Protein AF-A0A9P6F8E6-F1 (afdb_monomer)

Sequence (166 aa):
MAKVFENTSFKNVPLSTFSGYPNENVQAWLSELDEYLGAVNANSAQKVTAAHLLMRDNARQWLKLCPAAPENTDPWEYFKKFTKYIAEFQDLCSQIDDITEPEALHTFLMGLEPAIQAHFTRNPTLRQDLNTVMQVAESLDNVTKPANVPEAPNQEISLRWKPLES

Solvent-accessible surface area (backbone atoms only — not comparable to full-atom values): 10489 Å² total; per-residue (Å²): 137,85,82,77,90,81,85,75,96,70,86,79,76,80,76,79,68,42,43,66,51,88,90,57,62,64,66,61,52,52,50,54,50,51,53,55,37,53,74,70,67,53,51,46,69,55,48,46,53,52,50,60,73,35,38,32,72,56,36,48,56,50,57,77,69,54,73,80,61,55,99,90,49,59,52,35,62,46,49,54,52,53,54,49,51,51,53,53,49,49,47,52,51,60,70,63,70,71,63,48,68,70,52,46,38,50,55,50,54,71,69,45,58,71,75,59,37,50,52,51,69,76,37,65,84,53,69,79,46,56,66,58,40,50,54,52,50,52,58,49,52,62,66,73,52,70,97,76,74,84,87,76,82,84,83,84,86,79,83,75,86,73,81,90,78,132

Organism: NCBI:txid979708

Nearest PDB structures (foldseek):
  8uyo-assembly1_1  TM=4.626E-01  e=3.004E-01  Homo sapiens

Structure (mmCIF, N/CA/C/O backbone):
data_AF-A0A9P6F8E6-F1
#
_entry.id   AF-A0A9P6F8E6-F1
#
loop_
_atom_site.group_PDB
_atom_site.id
_atom_site.type_symbol
_atom_site.label_atom_id
_atom_site.label_alt_id
_atom_site.label_comp_id
_atom_site.label_asym_id
_atom_site.label_entity_id
_atom_site.label_seq_id
_atom_site.pdbx_PDB_ins_code
_atom_site.Cartn_x
_atom_site.Cartn_y
_atom_site.Cartn_z
_atom_site.occupancy
_atom_site.B_iso_or_equiv
_atom_site.auth_seq_id
_atom_site.auth_comp_id
_atom_site.auth_asym_id
_atom_site.auth_atom_id
_atom_site.pdbx_PDB_model_num
ATOM 1 N N . MET A 1 1 ? 18.481 -6.823 -41.982 1.00 33.78 1 MET A N 1
ATOM 2 C CA . MET A 1 1 ? 19.170 -7.793 -41.104 1.00 33.78 1 MET A CA 1
ATOM 3 C C . MET A 1 1 ? 18.355 -7.949 -39.830 1.00 33.78 1 MET A C 1
ATOM 5 O O . MET A 1 1 ? 18.433 -7.094 -38.960 1.00 33.78 1 MET A O 1
ATOM 9 N N . ALA A 1 2 ? 17.507 -8.977 -39.766 1.00 35.88 2 ALA A N 1
ATOM 10 C CA . ALA A 1 2 ? 16.735 -9.304 -38.573 1.00 35.88 2 ALA A CA 1
ATOM 11 C C . ALA A 1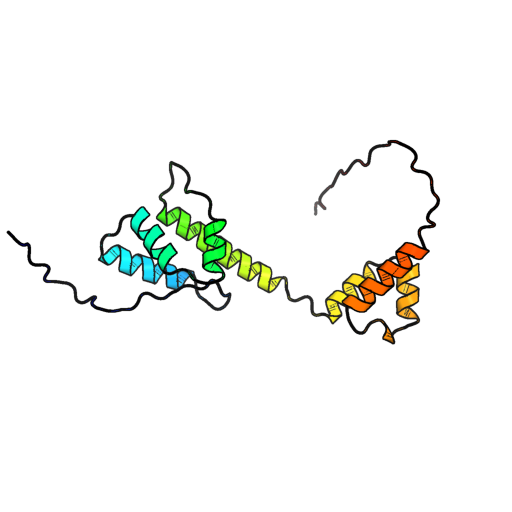 2 ? 17.633 -10.116 -37.632 1.00 35.88 2 ALA A C 1
ATOM 13 O O . ALA A 1 2 ? 18.059 -11.214 -37.990 1.00 35.88 2 ALA A O 1
ATOM 14 N N . LYS A 1 3 ? 17.979 -9.560 -36.466 1.00 41.22 3 LYS A N 1
ATOM 15 C CA . LYS A 1 3 ? 18.621 -10.345 -35.411 1.00 41.22 3 LYS A CA 1
ATOM 16 C C . LYS A 1 3 ? 17.562 -11.249 -34.792 1.00 41.22 3 LYS A C 1
ATOM 18 O O . LYS A 1 3 ? 16.598 -10.791 -34.190 1.00 41.22 3 LYS A O 1
ATOM 23 N N . VAL A 1 4 ? 17.780 -12.529 -35.040 1.00 43.53 4 VAL A N 1
ATOM 24 C CA . VAL A 1 4 ? 17.134 -13.703 -34.476 1.00 43.53 4 VAL A CA 1
ATOM 25 C C . VAL A 1 4 ? 17.050 -13.560 -32.949 1.00 43.53 4 VAL A C 1
ATOM 27 O O . VAL A 1 4 ? 18.071 -13.565 -32.266 1.00 43.53 4 VAL A O 1
ATOM 30 N N . PHE A 1 5 ? 15.834 -13.402 -32.419 1.00 42.12 5 PHE A N 1
ATOM 31 C CA . PHE A 1 5 ? 15.530 -13.556 -30.993 1.00 42.12 5 PHE A CA 1
ATOM 32 C C . PHE A 1 5 ? 15.386 -15.054 -30.685 1.00 42.12 5 PHE A C 1
ATOM 34 O O . PHE A 1 5 ? 14.289 -15.558 -30.455 1.00 42.12 5 PHE A O 1
ATOM 41 N N . GLU A 1 6 ? 16.498 -15.782 -30.722 1.00 48.31 6 GLU A N 1
ATOM 42 C CA . GLU A 1 6 ? 16.584 -17.149 -30.206 1.00 48.31 6 GLU A CA 1
ATOM 43 C C . GLU A 1 6 ? 17.499 -17.151 -28.987 1.00 48.31 6 GLU A C 1
ATOM 45 O O . GLU A 1 6 ? 18.718 -17.096 -29.115 1.00 48.31 6 GLU A O 1
ATOM 50 N N . ASN A 1 7 ? 16.868 -17.140 -27.812 1.00 38.69 7 ASN A N 1
ATOM 51 C CA . ASN A 1 7 ? 17.259 -17.809 -26.566 1.00 38.69 7 ASN A CA 1
ATOM 52 C C . ASN A 1 7 ? 16.742 -17.016 -25.371 1.00 38.69 7 ASN A C 1
ATOM 54 O O . ASN A 1 7 ? 17.426 -16.140 -24.851 1.00 38.69 7 ASN A O 1
ATOM 58 N N . THR A 1 8 ? 15.540 -17.357 -24.912 1.00 41.19 8 THR A N 1
ATOM 59 C CA . THR A 1 8 ? 15.296 -17.683 -23.499 1.00 41.19 8 THR A CA 1
ATOM 60 C C . THR A 1 8 ? 13.854 -18.145 -23.327 1.00 41.19 8 THR A C 1
ATOM 62 O O . THR A 1 8 ? 12.892 -17.516 -23.764 1.00 41.19 8 THR A O 1
ATOM 65 N N . SER A 1 9 ? 13.717 -19.309 -22.712 1.00 40.16 9 SER A N 1
ATOM 66 C CA . SER A 1 9 ? 12.469 -20.021 -22.483 1.00 40.16 9 SER A CA 1
ATOM 67 C C . SER A 1 9 ? 11.677 -19.417 -21.309 1.00 40.16 9 SER A C 1
ATOM 69 O O . SER A 1 9 ? 11.393 -20.116 -20.348 1.00 40.16 9 SER A O 1
ATOM 71 N N . PHE A 1 10 ? 11.319 -18.128 -21.376 1.00 49.16 10 PHE A N 1
ATOM 72 C CA . PHE A 1 10 ? 10.432 -17.448 -20.404 1.00 49.16 10 PHE A CA 1
ATOM 73 C C . PHE A 1 10 ? 9.028 -17.181 -20.971 1.00 49.16 10 PHE A C 1
ATOM 75 O O . PHE A 1 10 ? 8.318 -16.272 -20.542 1.00 49.16 10 PHE A O 1
ATOM 82 N N . LYS A 1 11 ? 8.602 -17.958 -21.973 1.00 47.56 11 LYS A N 1
ATOM 83 C CA . LYS A 1 11 ? 7.251 -17.836 -22.527 1.00 47.56 11 LYS A CA 1
ATOM 84 C C . LYS A 1 11 ? 6.234 -18.315 -21.482 1.00 47.56 11 LYS A C 1
ATOM 86 O O . LYS A 1 11 ? 6.072 -19.515 -21.298 1.00 47.56 11 LYS A O 1
ATOM 91 N N . ASN A 1 12 ? 5.519 -17.356 -20.891 1.00 51.50 12 ASN A N 1
ATOM 92 C CA . ASN A 1 12 ? 4.238 -17.509 -20.187 1.00 51.50 12 ASN A CA 1
ATOM 93 C C . ASN A 1 12 ? 4.265 -17.893 -18.699 1.00 51.50 12 ASN A C 1
ATOM 95 O O . ASN A 1 12 ? 3.402 -18.657 -18.272 1.00 51.50 12 ASN A O 1
ATOM 99 N N . VAL A 1 13 ? 5.158 -17.329 -17.881 1.00 56.50 13 VAL A N 1
ATOM 100 C CA . VAL A 1 13 ? 4.831 -17.221 -16.447 1.00 56.50 13 VAL A CA 1
ATOM 101 C C . VAL A 1 13 ? 3.969 -15.964 -16.282 1.00 56.50 13 VAL A C 1
ATOM 103 O O . VAL A 1 13 ? 4.474 -14.868 -16.533 1.00 56.50 13 VAL A O 1
ATOM 106 N N . PRO A 1 14 ? 2.661 -16.080 -15.978 1.00 66.38 14 PRO A N 1
ATOM 107 C CA . PRO A 1 14 ? 1.853 -14.906 -15.688 1.00 66.38 14 PRO A CA 1
ATOM 108 C C . PRO A 1 14 ? 2.413 -14.244 -14.430 1.00 66.38 14 PRO A C 1
ATOM 110 O O . PRO A 1 14 ? 2.510 -14.892 -13.394 1.00 66.38 14 PRO A O 1
ATOM 113 N N . LEU A 1 15 ? 2.796 -12.972 -14.541 1.00 79.81 15 LEU A N 1
ATOM 114 C CA . LEU A 1 15 ? 3.255 -12.199 -13.392 1.00 79.81 15 LEU A CA 1
ATOM 115 C C . LEU A 1 15 ? 2.146 -12.122 -12.350 1.00 79.81 15 LEU A C 1
ATOM 117 O O . LEU A 1 15 ? 1.010 -11.755 -12.677 1.00 79.81 15 LEU A O 1
ATOM 121 N N . SER A 1 16 ? 2.496 -12.427 -11.105 1.00 85.31 16 SER A N 1
ATOM 122 C CA . SER A 1 16 ? 1.579 -12.295 -9.981 1.00 85.31 16 SER A CA 1
ATOM 123 C C . SER A 1 16 ? 1.091 -10.845 -9.853 1.00 85.31 16 SER A C 1
ATOM 125 O O . SER A 1 16 ? 1.861 -9.884 -9.945 1.00 85.31 16 SER A O 1
ATOM 127 N N . THR A 1 17 ? -0.214 -10.664 -9.653 1.00 91.12 17 THR A N 1
ATOM 128 C CA . THR A 1 17 ? -0.799 -9.367 -9.283 1.00 91.12 17 THR A CA 1
ATOM 129 C C . THR A 1 17 ? -0.703 -9.155 -7.777 1.00 91.12 17 THR A C 1
ATOM 131 O O . THR A 1 17 ? -0.685 -10.126 -7.028 1.00 91.12 17 THR A O 1
ATOM 134 N N . PHE A 1 18 ? -0.695 -7.898 -7.338 1.00 90.88 18 PHE A N 1
ATOM 135 C CA . PHE A 1 18 ? -0.676 -7.544 -5.916 1.00 90.88 18 PHE A CA 1
ATOM 136 C C . PHE A 1 18 ? -1.848 -6.625 -5.582 1.00 90.88 18 PHE A C 1
ATOM 138 O O . PHE A 1 18 ? -2.001 -5.563 -6.191 1.00 90.88 18 PHE A O 1
ATOM 145 N N . SER A 1 19 ? -2.688 -7.037 -4.641 1.00 87.31 19 SER A N 1
ATOM 146 C CA . SER A 1 19 ? -3.962 -6.382 -4.321 1.00 87.31 19 SER A CA 1
ATOM 147 C C . SER A 1 19 ? -3.844 -5.459 -3.107 1.00 87.31 19 SER A C 1
ATOM 149 O O . SER A 1 19 ? -4.637 -4.529 -2.951 1.00 87.31 19 SER A O 1
ATOM 151 N N . GLY A 1 20 ? -2.820 -5.664 -2.277 1.00 84.06 20 GLY A N 1
ATOM 152 C CA . GLY A 1 20 ? -2.583 -4.908 -1.053 1.00 84.06 20 GLY A CA 1
ATOM 153 C C . GLY A 1 20 ? -3.438 -5.396 0.112 1.00 84.06 20 GLY A C 1
ATOM 154 O O . GLY A 1 20 ? -3.912 -4.578 0.902 1.00 84.06 20 GLY A O 1
ATOM 155 N N . TYR A 1 21 ? -3.700 -6.703 0.184 1.00 82.56 21 TYR A N 1
ATOM 156 C CA . T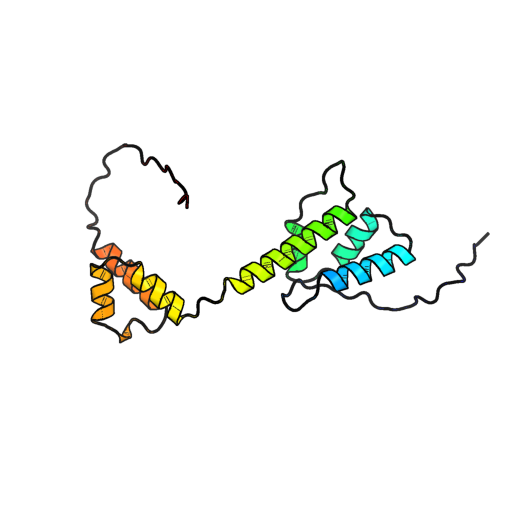YR A 1 21 ? -4.328 -7.316 1.355 1.00 82.56 21 TYR A CA 1
ATOM 157 C C . TYR A 1 21 ? -3.269 -7.796 2.365 1.00 82.56 21 TYR A C 1
ATOM 159 O O . TYR A 1 21 ? -2.183 -8.197 1.949 1.00 82.56 21 TYR A O 1
ATOM 167 N N . PRO A 1 22 ? -3.573 -7.822 3.679 1.00 75.81 22 PRO A N 1
ATOM 168 C CA . PRO A 1 22 ? -2.598 -8.187 4.719 1.00 75.81 22 PRO A CA 1
ATOM 169 C C . PRO A 1 22 ? -2.026 -9.607 4.593 1.00 75.81 22 PRO A C 1
ATOM 171 O O . PRO A 1 22 ? -0.931 -9.894 5.061 1.00 75.81 22 PRO A O 1
ATOM 174 N N . ASN A 1 23 ? -2.759 -10.518 3.951 1.00 81.25 23 ASN A N 1
ATOM 175 C CA . ASN A 1 23 ? -2.328 -11.896 3.722 1.00 81.25 23 ASN A CA 1
ATOM 176 C C . ASN A 1 23 ? -1.391 -12.056 2.509 1.00 81.25 23 ASN A C 1
ATOM 178 O O . ASN A 1 23 ? -0.880 -13.153 2.277 1.00 81.25 23 ASN A O 1
ATOM 182 N N . GLU A 1 24 ? -1.186 -11.006 1.711 1.00 85.44 24 GLU A N 1
ATOM 183 C CA . GLU A 1 24 ? -0.290 -11.032 0.556 1.00 85.44 24 GLU A CA 1
ATOM 184 C C . GLU A 1 24 ? 1.142 -10.655 0.960 1.00 85.44 24 GLU A C 1
ATOM 186 O O . GLU A 1 24 ? 1.390 -9.680 1.666 1.00 85.44 24 GLU A O 1
ATOM 191 N N . ASN A 1 25 ? 2.127 -11.400 0.454 1.00 89.25 25 ASN A N 1
ATOM 192 C CA . ASN A 1 25 ? 3.531 -11.129 0.746 1.00 89.25 25 ASN A CA 1
ATOM 193 C C . ASN A 1 25 ? 4.133 -10.156 -0.281 1.00 89.25 25 ASN A C 1
ATOM 195 O O . ASN A 1 25 ? 4.597 -10.557 -1.352 1.00 89.25 25 ASN A O 1
ATOM 199 N N . VAL A 1 26 ? 4.171 -8.871 0.082 1.00 90.44 26 VAL A N 1
ATOM 200 C CA . VAL A 1 26 ? 4.742 -7.796 -0.748 1.00 90.44 26 VAL A CA 1
ATOM 201 C C . VAL A 1 26 ? 6.210 -8.038 -1.118 1.00 90.44 26 VAL A C 1
ATOM 203 O O . VAL A 1 26 ? 6.636 -7.710 -2.223 1.00 90.44 26 VAL A O 1
ATOM 206 N N . GLN A 1 27 ? 7.000 -8.634 -0.219 1.00 90.81 27 GLN A N 1
ATOM 207 C CA . GLN A 1 27 ? 8.423 -8.878 -0.442 1.00 90.81 27 GLN A CA 1
ATOM 208 C C . GLN A 1 27 ? 8.632 -9.966 -1.497 1.00 90.81 27 GLN A C 1
ATOM 210 O O . GLN A 1 27 ? 9.455 -9.789 -2.393 1.00 90.81 27 GLN A O 1
ATOM 215 N N . ALA A 1 28 ? 7.872 -11.060 -1.410 1.00 90.69 28 ALA A N 1
ATOM 216 C CA . ALA A 1 28 ? 7.902 -12.138 -2.393 1.00 90.69 28 ALA A CA 1
ATOM 217 C C . ALA A 1 28 ? 7.479 -11.630 -3.778 1.00 90.69 28 ALA A C 1
ATOM 219 O O . ALA A 1 28 ? 8.171 -11.884 -4.762 1.00 90.69 28 ALA A O 1
ATOM 220 N N . TRP A 1 29 ? 6.410 -10.832 -3.835 1.00 93.38 29 TRP A N 1
ATOM 221 C CA . TRP A 1 29 ? 5.933 -10.225 -5.077 1.00 93.38 29 TRP A CA 1
ATOM 222 C C . TRP A 1 29 ? 6.963 -9.279 -5.714 1.00 93.38 29 TRP A C 1
ATOM 224 O O . TRP A 1 29 ? 7.246 -9.378 -6.907 1.00 93.38 29 TRP A O 1
ATOM 234 N N . LEU A 1 30 ? 7.577 -8.387 -4.926 1.00 93.19 30 LEU A N 1
ATOM 235 C CA . LEU A 1 30 ? 8.619 -7.482 -5.424 1.00 93.19 30 LEU A CA 1
ATOM 236 C C . LEU A 1 30 ? 9.846 -8.242 -5.940 1.00 93.19 30 LEU A C 1
ATOM 238 O O . LEU A 1 30 ? 10.438 -7.823 -6.933 1.00 93.19 30 LEU A O 1
ATOM 242 N N . SER A 1 31 ? 10.231 -9.335 -5.277 1.00 91.56 31 SER A N 1
ATOM 243 C CA . SER A 1 31 ? 11.338 -10.190 -5.713 1.00 91.56 31 SER A CA 1
ATOM 244 C C . SER A 1 31 ? 11.039 -10.891 -7.041 1.00 91.56 31 SER A C 1
ATOM 246 O O . SER A 1 31 ? 11.880 -10.838 -7.936 1.00 91.56 31 SER A O 1
ATOM 248 N N . GLU A 1 32 ? 9.845 -11.471 -7.205 1.00 91.56 32 GLU A N 1
ATOM 249 C CA . GLU A 1 32 ? 9.400 -12.082 -8.471 1.00 91.56 32 GLU A CA 1
ATOM 250 C C . GLU A 1 32 ? 9.429 -11.060 -9.617 1.00 91.56 32 GLU A C 1
ATOM 252 O O . GLU A 1 32 ? 9.953 -11.317 -10.706 1.00 91.56 32 GLU A O 1
ATOM 257 N N . LEU A 1 33 ? 8.906 -9.862 -9.352 1.00 91.25 33 LEU A N 1
ATOM 258 C CA . LEU A 1 33 ? 8.829 -8.799 -10.339 1.00 91.25 33 LEU A CA 1
ATOM 259 C C . LEU A 1 33 ? 10.220 -8.279 -10.733 1.00 91.25 33 LEU A C 1
ATOM 261 O O . LEU A 1 33 ? 10.465 -8.018 -11.910 1.00 91.25 33 LEU A O 1
ATOM 265 N N . ASP A 1 34 ? 11.143 -8.151 -9.778 1.00 91.56 34 ASP A N 1
ATOM 266 C CA . ASP A 1 34 ? 12.510 -7.698 -10.049 1.00 91.56 34 ASP A CA 1
ATOM 267 C C . ASP A 1 34 ? 13.319 -8.730 -10.849 1.00 91.56 34 ASP A C 1
ATOM 269 O O . ASP A 1 34 ? 14.052 -8.343 -11.760 1.00 91.56 34 ASP A O 1
ATOM 273 N N . GLU A 1 35 ? 13.139 -10.026 -10.577 1.00 90.12 35 GLU A N 1
ATOM 274 C CA . GLU A 1 35 ? 13.773 -11.113 -11.332 1.00 90.12 35 GLU A CA 1
ATOM 275 C C . GLU A 1 35 ? 13.285 -11.139 -12.784 1.00 90.12 35 GLU A C 1
ATOM 277 O O . GLU A 1 35 ? 14.092 -11.104 -13.719 1.00 90.12 35 GLU A O 1
ATOM 282 N N . TYR A 1 36 ? 11.966 -11.104 -12.990 1.00 89.12 36 TYR A N 1
ATOM 283 C CA . TYR A 1 36 ? 11.386 -11.088 -14.332 1.00 89.12 36 TYR A CA 1
ATOM 284 C C . TYR A 1 36 ? 11.799 -9.841 -15.121 1.00 89.12 36 TYR A C 1
ATOM 286 O O . TYR A 1 36 ? 12.223 -9.928 -16.276 1.00 89.12 36 TYR A O 1
ATOM 294 N N . LEU A 1 37 ? 11.701 -8.661 -14.504 1.00 89.31 37 LEU A N 1
ATOM 295 C CA . LEU A 1 37 ? 12.041 -7.399 -15.160 1.00 89.31 37 LEU A CA 1
ATOM 296 C C . LEU A 1 37 ? 13.549 -7.242 -15.383 1.00 89.31 37 LEU A C 1
ATOM 298 O O . LEU A 1 37 ? 13.962 -6.599 -16.349 1.00 89.31 37 LEU A O 1
ATOM 302 N N . GLY A 1 38 ? 14.367 -7.850 -14.522 1.00 88.12 38 GLY A N 1
ATOM 303 C CA . GLY A 1 38 ? 15.804 -7.999 -14.722 1.00 88.12 38 GLY A CA 1
ATOM 304 C C . GLY A 1 38 ? 16.125 -8.878 -15.930 1.00 88.12 38 GLY A C 1
ATOM 305 O O . GLY A 1 38 ? 16.957 -8.496 -16.751 1.00 88.12 38 GLY A O 1
ATOM 306 N N . ALA A 1 39 ? 15.410 -9.994 -16.106 1.00 88.38 39 ALA A N 1
ATOM 307 C CA . ALA A 1 39 ? 15.593 -10.895 -17.245 1.00 88.38 39 ALA A CA 1
ATOM 308 C C . ALA A 1 39 ? 15.274 -10.231 -18.597 1.00 88.38 39 ALA A C 1
ATOM 310 O O . ALA A 1 39 ? 15.935 -10.516 -19.596 1.00 88.38 39 ALA A O 1
ATOM 311 N N . VAL A 1 40 ? 14.307 -9.305 -18.636 1.00 87.56 40 VAL A N 1
ATOM 312 C CA . VAL A 1 40 ? 13.986 -8.510 -19.841 1.00 87.56 40 VAL A CA 1
ATOM 313 C C . VAL A 1 40 ? 14.765 -7.191 -19.939 1.00 87.56 40 VAL A C 1
ATOM 315 O O . VAL A 1 40 ? 14.509 -6.396 -20.843 1.00 87.56 40 VAL A O 1
ATOM 318 N N . ASN A 1 41 ? 15.724 -6.957 -19.037 1.00 88.31 41 ASN A N 1
ATOM 319 C CA . ASN A 1 41 ? 16.574 -5.766 -18.986 1.00 88.31 41 ASN A CA 1
ATOM 320 C C . ASN A 1 41 ? 15.783 -4.439 -18.952 1.00 88.31 41 ASN A C 1
ATOM 322 O O . ASN A 1 41 ? 16.139 -3.463 -19.619 1.00 88.31 41 ASN A O 1
ATOM 326 N N . ALA A 1 42 ? 14.680 -4.409 -18.196 1.00 88.56 42 ALA A N 1
ATOM 327 C CA . ALA A 1 42 ? 13.849 -3.220 -18.043 1.00 88.56 42 ALA A CA 1
ATOM 328 C C . ALA A 1 42 ? 14.548 -2.154 -17.184 1.00 88.56 42 ALA A C 1
ATOM 330 O O . ALA A 1 42 ? 15.096 -2.446 -16.118 1.00 88.56 42 ALA A O 1
ATOM 331 N N . ASN A 1 43 ? 14.474 -0.895 -17.619 1.00 91.31 43 ASN A N 1
ATOM 332 C CA . ASN A 1 43 ? 14.962 0.242 -16.839 1.00 91.31 43 ASN A CA 1
ATOM 333 C C . ASN A 1 43 ? 14.011 0.591 -15.682 1.00 91.31 43 ASN A C 1
ATOM 335 O O . ASN A 1 43 ? 12.847 0.193 -15.675 1.00 91.31 43 ASN A O 1
ATOM 339 N N . SER A 1 44 ? 14.474 1.385 -14.717 1.00 90.62 44 SER A N 1
ATOM 340 C CA . SER A 1 44 ? 13.716 1.687 -13.495 1.00 90.62 44 SER A CA 1
ATOM 341 C C . SER A 1 44 ? 12.332 2.295 -13.754 1.00 90.62 44 SER A C 1
ATOM 343 O O . SER A 1 44 ? 11.364 1.914 -13.101 1.00 90.62 44 SER A O 1
ATOM 345 N N . ALA A 1 45 ? 12.189 3.171 -14.753 1.00 88.38 45 ALA A N 1
ATOM 346 C CA . ALA A 1 45 ? 10.892 3.750 -15.116 1.00 88.38 45 ALA A CA 1
ATOM 347 C C . ALA A 1 45 ? 9.930 2.709 -15.721 1.00 88.38 45 ALA A C 1
ATOM 349 O O . ALA A 1 45 ? 8.734 2.693 -15.412 1.00 88.38 45 ALA A O 1
ATOM 350 N N . GLN A 1 46 ? 10.451 1.799 -16.548 1.00 88.69 46 GLN A N 1
ATOM 351 C CA . GLN A 1 46 ? 9.696 0.662 -17.076 1.00 88.69 46 GLN A CA 1
ATOM 352 C C . GLN A 1 46 ? 9.280 -0.289 -15.954 1.00 88.69 46 GLN A C 1
ATOM 354 O O . GLN A 1 46 ? 8.146 -0.764 -15.966 1.00 88.69 46 GLN A O 1
ATOM 359 N N . LYS A 1 47 ? 10.149 -0.515 -14.960 1.00 91.12 47 LYS A N 1
ATOM 360 C CA . LYS A 1 47 ? 9.824 -1.358 -13.806 1.00 91.12 47 LYS A CA 1
ATOM 361 C C . LYS A 1 47 ? 8.681 -0.789 -12.973 1.00 91.12 47 LYS A C 1
ATOM 363 O O . LYS A 1 47 ? 7.721 -1.501 -12.694 1.00 91.12 47 LYS A O 1
ATOM 368 N N . VAL A 1 48 ? 8.732 0.508 -12.667 1.00 90.69 48 VAL A N 1
ATOM 369 C CA . VAL A 1 48 ? 7.645 1.215 -11.966 1.00 90.69 48 VAL A CA 1
ATOM 370 C C . VAL A 1 48 ? 6.337 1.129 -12.758 1.00 90.69 48 VAL A C 1
ATOM 372 O O . VAL A 1 48 ? 5.291 0.799 -12.205 1.00 90.69 48 VAL A O 1
ATOM 375 N N . THR A 1 49 ? 6.394 1.341 -14.075 1.00 89.69 49 THR A N 1
ATOM 376 C CA . THR A 1 49 ? 5.207 1.243 -14.940 1.00 89.69 49 THR A CA 1
ATOM 377 C C . THR A 1 49 ? 4.614 -0.169 -14.936 1.00 89.69 49 THR A C 1
ATOM 379 O O . THR A 1 49 ? 3.400 -0.328 -14.814 1.00 89.69 49 THR A O 1
ATOM 382 N N . ALA A 1 50 ? 5.453 -1.203 -15.031 1.00 89.56 50 ALA A N 1
ATOM 383 C CA . ALA A 1 50 ? 5.015 -2.594 -14.972 1.00 89.56 50 ALA A CA 1
ATOM 384 C C . ALA A 1 50 ? 4.381 -2.934 -13.614 1.00 89.56 50 ALA A C 1
ATOM 386 O O . ALA A 1 50 ? 3.303 -3.526 -13.574 1.00 89.56 50 ALA A O 1
ATOM 387 N N . ALA A 1 51 ? 4.987 -2.491 -12.510 1.00 90.44 51 ALA A N 1
ATOM 388 C CA . ALA A 1 51 ? 4.435 -2.670 -11.171 1.00 90.44 51 ALA A CA 1
ATOM 389 C C . ALA A 1 51 ? 3.056 -2.010 -11.027 1.00 90.44 51 ALA A C 1
ATOM 391 O O . ALA A 1 51 ? 2.110 -2.653 -10.572 1.00 90.44 51 ALA A O 1
ATOM 392 N N . HIS A 1 52 ? 2.890 -0.776 -11.515 1.00 89.31 52 HIS A N 1
ATOM 393 C CA . HIS A 1 52 ? 1.592 -0.092 -11.522 1.00 89.31 52 HIS A CA 1
ATOM 394 C C . HIS A 1 52 ? 0.514 -0.879 -12.281 1.00 89.31 52 HIS A C 1
ATOM 396 O O . HIS A 1 52 ? -0.644 -0.929 -11.859 1.00 89.31 52 HIS A O 1
ATOM 402 N N . LEU A 1 53 ? 0.883 -1.522 -13.394 1.00 89.94 53 LEU A N 1
ATOM 403 C CA . LEU A 1 53 ? -0.032 -2.352 -14.180 1.00 89.94 53 LEU A CA 1
ATOM 404 C C . LEU A 1 53 ? -0.417 -3.658 -13.481 1.00 89.94 53 LEU A C 1
ATOM 406 O O . LEU A 1 53 ? -1.462 -4.219 -13.819 1.00 89.94 53 LEU A O 1
ATOM 410 N N . LEU A 1 54 ? 0.368 -4.131 -12.516 1.00 90.75 54 LEU A N 1
ATOM 411 C CA . LEU A 1 54 ? 0.138 -5.379 -11.777 1.00 90.75 54 LEU A CA 1
ATOM 412 C C . LEU A 1 54 ? -0.502 -5.158 -10.401 1.00 90.75 54 LEU A C 1
ATOM 414 O O . LEU A 1 54 ? -1.056 -6.097 -9.834 1.00 90.75 54 LEU A O 1
ATOM 418 N N . MET A 1 55 ? -0.523 -3.919 -9.908 1.00 91.31 55 MET A N 1
ATOM 419 C CA . MET A 1 55 ? -1.234 -3.556 -8.681 1.00 91.31 55 MET A CA 1
ATOM 420 C C . MET A 1 55 ? -2.753 -3.481 -8.899 1.00 91.31 55 MET A C 1
ATOM 422 O O . MET A 1 55 ? -3.249 -2.984 -9.926 1.00 91.31 55 MET A O 1
ATOM 426 N N . ARG A 1 56 ? -3.517 -3.985 -7.932 1.00 88.12 56 ARG A N 1
ATOM 427 C CA . ARG A 1 56 ? -4.987 -4.053 -7.913 1.00 88.12 56 ARG A CA 1
ATOM 428 C C . ARG A 1 56 ? -5.530 -3.460 -6.608 1.00 88.12 56 ARG A C 1
ATOM 430 O O . ARG A 1 56 ? -4.756 -3.103 -5.732 1.00 88.12 56 ARG A O 1
ATOM 437 N N . ASP A 1 57 ? -6.840 -3.245 -6.552 1.00 87.44 57 ASP A N 1
ATOM 438 C CA . ASP A 1 57 ? -7.593 -2.908 -5.333 1.00 87.44 57 ASP A CA 1
ATOM 439 C C . ASP A 1 57 ? -6.938 -1.864 -4.404 1.00 87.44 57 ASP A C 1
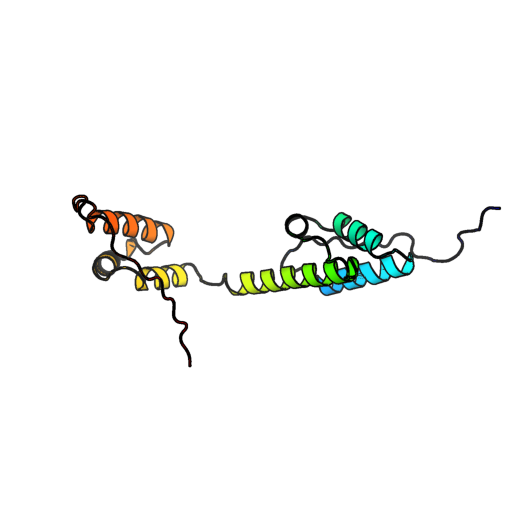ATOM 441 O O . ASP A 1 57 ? -6.735 -0.716 -4.820 1.00 87.44 57 ASP A O 1
ATOM 445 N N . ASN A 1 58 ? -6.611 -2.238 -3.161 1.00 81.06 58 ASN A N 1
ATOM 446 C CA . ASN A 1 58 ? -6.010 -1.353 -2.160 1.00 81.06 58 ASN A CA 1
ATOM 447 C C . ASN A 1 58 ? -4.644 -0.840 -2.613 1.00 81.06 58 ASN A C 1
ATOM 449 O O . ASN A 1 58 ? -4.369 0.356 -2.510 1.00 81.06 58 ASN A O 1
ATOM 453 N N . ALA A 1 59 ? -3.831 -1.706 -3.218 1.00 85.44 59 ALA A N 1
ATOM 454 C CA . ALA A 1 59 ? -2.527 -1.336 -3.751 1.00 85.44 59 ALA A CA 1
ATOM 455 C C . ALA A 1 59 ? -2.640 -0.211 -4.801 1.00 85.44 59 ALA A C 1
ATOM 457 O O . ALA A 1 59 ? -1.828 0.714 -4.819 1.00 85.44 59 ALA A O 1
ATOM 458 N N . ARG A 1 60 ? -3.698 -0.193 -5.629 1.00 84.06 60 ARG A N 1
ATOM 459 C CA . ARG A 1 60 ? -3.950 0.935 -6.553 1.00 84.06 60 ARG A CA 1
ATOM 460 C C . ARG A 1 60 ? -4.291 2.240 -5.849 1.00 84.06 60 ARG A C 1
ATOM 462 O O . ARG A 1 60 ? -4.022 3.303 -6.409 1.00 84.06 60 ARG A O 1
ATOM 469 N N . GLN A 1 61 ? -4.913 2.192 -4.676 1.00 81.69 61 GLN A N 1
ATOM 470 C CA . GLN A 1 61 ? -5.174 3.406 -3.905 1.00 81.69 61 GLN A CA 1
ATOM 471 C C . GLN A 1 61 ? -3.870 3.992 -3.361 1.00 81.69 61 GLN A C 1
ATOM 473 O O . GLN A 1 61 ? -3.678 5.203 -3.448 1.00 81.69 61 GLN A O 1
ATOM 478 N N . TRP A 1 62 ? -2.937 3.148 -2.915 1.00 82.19 62 TRP A N 1
ATOM 479 C CA . TRP A 1 62 ? -1.623 3.589 -2.431 1.00 82.19 62 TRP A CA 1
ATOM 480 C C . TRP A 1 62 ? -0.833 4.327 -3.503 1.00 82.19 62 TRP A C 1
ATOM 482 O O . TRP A 1 62 ? -0.211 5.344 -3.221 1.00 82.19 62 TRP A O 1
ATOM 492 N N . LEU A 1 63 ? -0.916 3.863 -4.753 1.00 79.75 63 LEU A N 1
ATOM 493 C CA . LEU A 1 63 ? -0.254 4.514 -5.885 1.00 79.75 63 LEU A CA 1
ATOM 494 C C . LEU A 1 63 ? -0.691 5.962 -6.090 1.00 79.75 63 LEU A C 1
ATOM 496 O O . LEU A 1 63 ? 0.125 6.792 -6.474 1.00 79.75 63 LEU A O 1
ATOM 500 N N . LYS A 1 64 ? -1.961 6.284 -5.821 1.00 79.50 64 LYS A N 1
ATOM 501 C CA . LYS A 1 64 ? -2.460 7.665 -5.929 1.00 79.50 64 LYS A CA 1
ATOM 502 C C . LYS A 1 64 ? -1.846 8.582 -4.874 1.00 79.50 64 LYS A C 1
ATOM 504 O O . LYS A 1 64 ? -1.790 9.788 -5.080 1.00 79.50 64 LYS A O 1
ATOM 509 N N . LEU A 1 65 ? -1.428 8.000 -3.755 1.00 77.25 65 LEU A N 1
ATOM 510 C CA . LEU A 1 65 ? -0.787 8.683 -2.638 1.00 77.25 65 LEU A CA 1
ATOM 511 C C . LEU A 1 65 ? 0.744 8.622 -2.730 1.00 77.25 65 LEU A C 1
ATOM 513 O O . LEU A 1 65 ? 1.420 9.255 -1.923 1.00 77.25 65 LEU A O 1
ATOM 517 N N . CYS A 1 66 ? 1.295 7.873 -3.694 1.00 76.06 66 CYS A N 1
ATOM 518 C CA . CYS A 1 66 ? 2.732 7.749 -3.877 1.00 76.06 66 CYS A CA 1
ATOM 519 C C . CYS A 1 66 ? 3.318 9.084 -4.345 1.00 76.06 66 CYS A C 1
ATOM 521 O O . CYS A 1 66 ? 2.951 9.567 -5.422 1.00 76.06 66 CYS A O 1
ATOM 523 N N . PRO A 1 67 ? 4.257 9.675 -3.587 1.00 77.75 67 PRO A N 1
ATOM 524 C CA . PRO A 1 67 ? 4.987 10.838 -4.058 1.00 77.75 67 PRO A CA 1
ATOM 525 C C . PRO A 1 67 ? 5.828 10.470 -5.283 1.00 77.75 67 PRO A C 1
ATOM 527 O O . PRO A 1 67 ? 6.222 9.315 -5.468 1.00 77.75 67 PRO A O 1
ATOM 530 N N . ALA A 1 68 ? 6.153 11.466 -6.105 1.00 80.38 68 ALA A N 1
ATOM 531 C CA . ALA A 1 68 ? 7.193 11.295 -7.110 1.00 80.38 68 ALA A CA 1
ATOM 532 C C . ALA A 1 68 ? 8.542 11.003 -6.429 1.00 80.38 68 ALA A C 1
ATOM 534 O O . ALA A 1 68 ? 8.831 11.530 -5.351 1.00 80.38 68 ALA A O 1
ATOM 535 N N . ALA A 1 69 ? 9.374 10.181 -7.071 1.00 84.31 69 ALA A N 1
ATOM 536 C CA . ALA A 1 69 ? 10.717 9.914 -6.574 1.00 84.31 69 ALA A CA 1
ATOM 537 C C . ALA A 1 69 ? 11.541 11.225 -6.521 1.00 84.31 69 ALA A C 1
ATOM 539 O O . ALA A 1 69 ? 11.461 12.023 -7.460 1.00 84.31 69 ALA A O 1
ATOM 540 N N . PRO A 1 70 ? 12.340 11.461 -5.462 1.00 88.25 70 PRO A N 1
ATOM 541 C CA . PRO A 1 70 ? 13.237 12.617 -5.389 1.00 88.25 70 PRO A CA 1
ATOM 542 C C . PRO A 1 70 ? 14.257 12.614 -6.540 1.00 88.25 70 PRO A C 1
ATOM 544 O O . PRO A 1 70 ? 14.697 11.540 -6.946 1.00 88.25 70 PRO A O 1
ATOM 547 N N . GLU A 1 71 ? 14.724 13.790 -6.986 1.00 79.25 71 GLU A N 1
ATOM 548 C CA . GLU A 1 71 ? 15.625 13.958 -8.154 1.00 79.25 71 GLU A CA 1
ATOM 549 C C . GLU A 1 71 ? 16.926 13.128 -8.120 1.00 79.25 71 GLU A C 1
ATOM 551 O O . GLU A 1 71 ? 17.528 12.892 -9.161 1.00 79.25 71 GLU A O 1
ATOM 556 N N . ASN A 1 72 ? 17.346 12.635 -6.951 1.00 86.69 72 ASN A N 1
ATOM 557 C CA . ASN A 1 72 ? 18.570 11.841 -6.774 1.00 86.69 72 ASN A CA 1
ATOM 558 C C . ASN A 1 72 ? 18.313 10.383 -6.363 1.00 86.69 72 ASN A C 1
ATOM 560 O O . ASN A 1 72 ? 19.218 9.708 -5.873 1.00 86.69 72 ASN A O 1
ATOM 564 N N . THR A 1 73 ? 17.079 9.897 -6.503 1.00 89.69 73 THR A N 1
ATOM 565 C CA . THR A 1 73 ? 16.717 8.525 -6.125 1.00 89.69 73 THR A CA 1
ATOM 566 C C . THR A 1 73 ? 16.311 7.728 -7.348 1.00 89.69 73 THR A C 1
ATOM 568 O O . THR A 1 73 ? 15.526 8.194 -8.169 1.00 89.69 73 THR A O 1
ATOM 571 N N . ASP A 1 74 ? 16.806 6.496 -7.441 1.00 92.00 74 ASP A N 1
ATOM 572 C CA . ASP A 1 74 ? 16.317 5.558 -8.440 1.00 92.00 74 ASP A CA 1
ATOM 573 C C . ASP A 1 74 ? 14.795 5.333 -8.257 1.00 92.00 74 ASP A C 1
ATOM 575 O O . ASP A 1 74 ? 14.363 4.955 -7.160 1.00 92.00 74 ASP A O 1
ATOM 579 N N . PRO A 1 75 ? 13.966 5.560 -9.297 1.00 90.25 75 PRO A N 1
ATOM 580 C CA . PRO A 1 75 ? 12.513 5.450 -9.180 1.00 90.25 75 PRO A CA 1
ATOM 581 C C . PRO A 1 75 ? 12.035 4.069 -8.730 1.00 90.25 75 PRO A C 1
ATOM 583 O O . PRO A 1 75 ? 11.028 3.965 -8.029 1.00 90.25 75 PRO A O 1
ATOM 586 N N . TRP A 1 76 ? 12.751 3.009 -9.112 1.00 92.31 76 TRP A N 1
ATOM 587 C CA . TRP A 1 76 ? 12.399 1.640 -8.759 1.00 92.31 76 TRP A CA 1
ATOM 588 C C . TRP A 1 76 ? 12.733 1.331 -7.300 1.00 92.31 76 TRP A C 1
ATOM 590 O O . TRP A 1 76 ? 11.902 0.783 -6.575 1.00 92.31 76 TRP A O 1
ATOM 600 N N . GLU A 1 77 ? 13.904 1.749 -6.821 1.00 91.75 77 GLU A N 1
ATOM 601 C CA . GLU A 1 77 ? 14.259 1.633 -5.404 1.00 91.75 77 GLU A CA 1
ATOM 602 C C . GLU A 1 77 ? 13.329 2.451 -4.504 1.00 91.75 77 GLU A C 1
ATOM 604 O O . GLU A 1 77 ? 12.936 1.982 -3.432 1.00 91.75 77 GLU A O 1
ATOM 609 N N . TYR A 1 78 ? 12.940 3.654 -4.938 1.00 90.75 78 TYR A N 1
ATOM 610 C CA . TYR A 1 78 ? 11.964 4.471 -4.217 1.00 90.75 78 TYR A CA 1
ATOM 611 C C . TYR A 1 78 ? 10.607 3.765 -4.122 1.00 90.75 78 TYR A C 1
ATOM 613 O O . TYR A 1 78 ? 10.060 3.613 -3.028 1.00 90.75 78 TYR A O 1
ATOM 621 N N . PHE A 1 79 ? 10.109 3.255 -5.250 1.00 91.12 79 PHE A N 1
ATOM 622 C CA . PHE A 1 79 ? 8.856 2.510 -5.320 1.00 91.12 79 PHE A CA 1
ATOM 623 C C . PHE A 1 79 ? 8.846 1.283 -4.396 1.00 91.12 79 PHE A C 1
ATOM 625 O O . PHE A 1 79 ? 7.889 1.083 -3.643 1.00 91.12 79 PHE A O 1
ATOM 632 N N . LYS A 1 80 ? 9.924 0.483 -4.387 1.00 92.12 80 LYS A N 1
ATOM 633 C CA . LYS A 1 80 ? 10.050 -0.681 -3.492 1.00 92.12 80 LYS A CA 1
ATOM 634 C C . LYS A 1 80 ? 9.957 -0.280 -2.023 1.00 92.12 80 LYS A C 1
ATOM 636 O O . LYS A 1 80 ? 9.244 -0.929 -1.264 1.00 92.12 80 LYS A O 1
ATOM 641 N N . LYS A 1 81 ? 10.663 0.780 -1.617 1.00 90.75 81 LYS A N 1
ATOM 642 C CA . LYS A 1 81 ? 10.638 1.273 -0.230 1.00 90.75 81 LYS A CA 1
ATOM 643 C C . LYS A 1 81 ? 9.248 1.749 0.173 1.00 90.75 81 LYS A C 1
ATOM 645 O O . LYS A 1 81 ? 8.759 1.352 1.223 1.00 90.75 81 LYS A O 1
ATOM 650 N N . PHE A 1 82 ? 8.610 2.551 -0.676 1.00 88.94 82 PHE A N 1
ATOM 651 C CA . PHE A 1 82 ? 7.265 3.061 -0.429 1.00 88.94 82 PHE A CA 1
ATOM 652 C C . PHE A 1 82 ? 6.234 1.931 -0.301 1.00 88.94 82 PHE A C 1
ATOM 654 O O . PHE A 1 82 ? 5.455 1.906 0.647 1.00 88.94 82 PHE A O 1
ATOM 661 N N . THR A 1 83 ? 6.275 0.955 -1.211 1.00 87.88 83 THR A N 1
ATOM 662 C CA . THR A 1 83 ? 5.326 -0.170 -1.217 1.00 87.88 83 THR A CA 1
ATOM 663 C C . THR A 1 83 ? 5.480 -1.050 0.026 1.00 87.88 83 THR A C 1
ATOM 665 O O . THR A 1 83 ? 4.479 -1.452 0.612 1.00 87.88 83 THR A O 1
ATOM 668 N N . LYS A 1 84 ? 6.719 -1.308 0.473 1.00 89.00 84 LYS A N 1
ATOM 669 C CA . LYS A 1 84 ? 6.975 -2.027 1.732 1.00 89.00 84 LYS A CA 1
ATOM 670 C C . LYS A 1 84 ? 6.478 -1.253 2.945 1.00 89.00 84 LYS A C 1
ATOM 672 O O . LYS A 1 84 ? 5.775 -1.826 3.763 1.00 89.00 84 LYS A O 1
ATOM 677 N N . TYR A 1 85 ? 6.792 0.041 3.017 1.00 86.88 85 TYR A N 1
ATOM 678 C CA . TYR A 1 85 ? 6.363 0.896 4.121 1.00 86.88 85 TYR A CA 1
ATOM 679 C C . TYR A 1 85 ? 4.842 0.887 4.290 1.00 86.88 85 TYR A C 1
ATOM 681 O O . TYR A 1 85 ? 4.355 0.750 5.406 1.00 86.88 85 TYR A O 1
ATOM 689 N N . ILE A 1 86 ? 4.081 0.995 3.195 1.00 82.31 86 ILE A N 1
ATOM 690 C CA . ILE A 1 86 ? 2.619 0.956 3.294 1.00 82.31 86 ILE A CA 1
ATOM 691 C C . ILE A 1 86 ? 2.119 -0.423 3.719 1.00 82.31 86 ILE A C 1
ATOM 693 O O . ILE A 1 86 ? 1.227 -0.490 4.557 1.00 82.31 86 ILE A O 1
ATOM 697 N N . ALA A 1 87 ? 2.687 -1.508 3.191 1.00 83.50 87 ALA A N 1
ATOM 698 C CA . ALA A 1 87 ? 2.302 -2.855 3.606 1.00 83.50 87 ALA A CA 1
ATOM 699 C C . ALA A 1 87 ? 2.573 -3.094 5.105 1.00 83.50 87 ALA A C 1
ATOM 701 O O . ALA A 1 87 ? 1.709 -3.601 5.810 1.00 83.50 87 ALA A O 1
ATOM 702 N N . GLU A 1 88 ? 3.732 -2.661 5.608 1.00 84.19 88 GLU A N 1
ATOM 703 C CA . GLU A 1 88 ? 4.076 -2.712 7.036 1.00 84.19 88 GLU A CA 1
ATOM 704 C C . GLU A 1 88 ? 3.150 -1.826 7.877 1.00 84.19 88 GLU A C 1
ATOM 706 O O . GLU A 1 88 ? 2.686 -2.237 8.934 1.00 84.19 88 GLU A O 1
ATOM 711 N N . PHE A 1 89 ? 2.836 -0.618 7.404 1.00 78.50 89 PHE A N 1
ATOM 712 C CA . PHE A 1 89 ? 1.902 0.277 8.083 1.00 78.50 89 PHE A CA 1
ATOM 713 C C . PHE A 1 89 ? 0.498 -0.325 8.171 1.00 78.50 89 PHE A C 1
ATOM 715 O O . PHE A 1 89 ? -0.152 -0.213 9.202 1.00 78.50 89 PHE A O 1
ATOM 722 N N . GLN A 1 90 ? 0.029 -0.991 7.118 1.00 74.06 90 GLN A N 1
ATOM 723 C CA . GLN A 1 90 ? -1.258 -1.678 7.143 1.00 74.06 90 GLN A CA 1
ATOM 724 C C . GLN A 1 90 ? -1.272 -2.890 8.063 1.00 74.06 90 GLN A C 1
ATOM 726 O O . GLN A 1 90 ? -2.283 -3.126 8.722 1.00 74.06 90 GLN A O 1
ATOM 731 N N . ASP A 1 91 ? -0.178 -3.644 8.116 1.00 77.12 91 ASP A N 1
ATOM 732 C CA . ASP A 1 91 ? -0.023 -4.731 9.076 1.00 77.12 91 ASP A CA 1
ATOM 733 C C . ASP A 1 91 ? -0.081 -4.182 10.511 1.00 77.12 91 ASP A C 1
ATOM 735 O O . ASP A 1 91 ? -0.873 -4.654 11.320 1.00 77.12 91 ASP A O 1
ATOM 739 N N . LEU A 1 92 ? 0.631 -3.084 10.791 1.00 75.25 92 LEU A N 1
ATOM 740 C CA . LEU A 1 92 ? 0.560 -2.377 12.074 1.00 75.25 92 LEU A CA 1
ATOM 741 C C . LEU A 1 92 ? -0.848 -1.848 12.384 1.00 75.25 92 LEU A C 1
ATOM 743 O O . LEU A 1 92 ? -1.314 -1.999 13.507 1.00 75.25 92 LEU A O 1
ATOM 747 N N . CYS A 1 93 ? -1.551 -1.254 11.418 1.00 64.38 93 CYS A N 1
ATOM 748 C CA . CYS A 1 93 ? -2.943 -0.835 11.606 1.00 64.38 93 CYS A CA 1
ATOM 749 C C . CYS A 1 93 ? -3.861 -2.026 11.898 1.00 64.38 93 CYS A C 1
ATOM 751 O O . CYS A 1 93 ? -4.718 -1.921 12.767 1.00 64.38 93 CYS A O 1
ATOM 753 N N . SER A 1 94 ? -3.647 -3.164 11.234 1.00 67.12 94 SER A N 1
ATOM 754 C CA . SER A 1 94 ? -4.410 -4.394 11.480 1.00 67.12 94 SER A CA 1
ATOM 755 C C . SER A 1 94 ? -4.139 -4.964 12.876 1.00 67.12 94 SER A C 1
ATOM 757 O O . SER A 1 94 ? -5.032 -5.545 13.477 1.00 67.12 94 SER A O 1
ATOM 759 N N . GLN A 1 95 ? -2.933 -4.764 13.416 1.00 69.19 95 GLN A N 1
ATOM 760 C CA . GLN A 1 95 ? -2.589 -5.118 14.799 1.00 69.19 95 GLN A CA 1
ATOM 761 C C . GLN A 1 95 ? -3.201 -4.162 15.840 1.00 69.19 95 GLN A C 1
ATOM 763 O O . GLN A 1 95 ? -3.298 -4.518 17.011 1.00 69.19 95 GLN A O 1
ATOM 768 N N . ILE A 1 96 ? -3.580 -2.943 15.439 1.00 66.62 96 ILE A N 1
ATOM 769 C CA . ILE A 1 96 ? -4.232 -1.953 16.312 1.00 66.62 96 ILE A CA 1
ATOM 770 C C . ILE A 1 96 ? -5.760 -2.156 16.340 1.00 66.62 96 ILE A C 1
ATOM 772 O O . ILE A 1 96 ? -6.395 -1.810 17.334 1.00 66.62 96 ILE A O 1
ATOM 776 N N . ASP A 1 97 ? -6.345 -2.771 15.308 1.00 55.62 97 ASP A N 1
ATOM 777 C CA . ASP A 1 97 ? -7.786 -3.063 15.180 1.00 55.62 97 ASP A CA 1
ATOM 778 C C . ASP A 1 97 ? -8.255 -4.316 15.962 1.00 55.62 97 ASP A C 1
ATOM 780 O O . ASP A 1 97 ? -9.169 -5.023 15.545 1.00 55.62 97 ASP A O 1
ATOM 784 N N . ASP A 1 98 ? -7.668 -4.569 17.134 1.00 56.91 98 ASP A N 1
ATOM 785 C CA . ASP A 1 98 ? -8.116 -5.595 18.092 1.00 56.91 98 ASP A CA 1
ATOM 786 C C . ASP A 1 98 ? -8.584 -4.946 19.408 1.00 56.91 98 ASP A C 1
ATOM 788 O O . ASP A 1 98 ? -8.323 -5.427 20.506 1.00 56.91 98 ASP A O 1
ATOM 792 N N . ILE A 1 99 ? -9.296 -3.818 19.322 1.00 56.81 99 ILE A N 1
ATOM 793 C CA . ILE A 1 99 ? -10.254 -3.490 20.378 1.00 56.81 99 ILE A CA 1
ATOM 794 C C . ILE A 1 99 ? -11.539 -4.221 20.008 1.00 56.81 99 ILE A C 1
ATOM 796 O O . ILE A 1 99 ? -12.299 -3.815 19.125 1.00 56.81 99 ILE A O 1
ATOM 800 N N . THR A 1 100 ? -11.778 -5.336 20.688 1.00 66.81 100 THR A N 1
ATOM 801 C CA . THR A 1 100 ? -13.058 -6.027 20.584 1.00 66.81 100 THR A CA 1
ATOM 802 C C . THR A 1 100 ? -14.173 -5.063 21.008 1.00 66.81 100 THR A C 1
ATOM 804 O O . THR A 1 100 ? -13.972 -4.196 21.860 1.00 66.81 100 THR A O 1
ATOM 807 N N . GLU A 1 101 ? -15.374 -5.177 20.439 1.00 59.16 101 GLU A N 1
ATOM 808 C CA . GLU A 1 101 ? -16.510 -4.319 20.823 1.00 59.16 101 GLU A CA 1
ATOM 809 C C . GLU A 1 101 ? -16.723 -4.215 22.359 1.00 59.16 101 GLU A C 1
ATOM 811 O O . GLU A 1 101 ? -16.967 -3.108 22.850 1.00 59.16 101 GLU A O 1
ATOM 816 N N . PRO A 1 102 ? -16.522 -5.287 23.160 1.00 65.62 102 PRO A N 1
ATOM 817 C CA . PRO A 1 102 ? -16.499 -5.207 24.623 1.00 65.62 102 PRO A CA 1
ATOM 818 C C . PRO A 1 102 ? -15.387 -4.321 25.208 1.00 65.62 102 PRO A C 1
ATOM 820 O O . PRO A 1 102 ? -15.629 -3.602 26.179 1.00 65.62 102 PRO A O 1
ATOM 823 N N . GLU A 1 103 ? -14.179 -4.345 24.644 1.00 66.62 103 GLU A N 1
ATOM 824 C CA . GLU A 1 103 ? -13.058 -3.489 25.059 1.00 66.62 103 GLU A CA 1
ATOM 825 C C . GLU A 1 103 ? -13.282 -2.032 24.647 1.00 66.62 103 GLU A C 1
ATOM 827 O O . GLU A 1 103 ? -12.934 -1.121 25.404 1.00 66.62 103 GLU A O 1
ATOM 832 N N . ALA A 1 104 ? -13.932 -1.802 23.502 1.00 66.25 104 ALA A N 1
ATOM 833 C CA . ALA A 1 104 ? -14.311 -0.473 23.028 1.00 66.25 104 ALA A CA 1
ATOM 834 C C . ALA A 1 104 ? -15.335 0.144 23.977 1.00 66.25 104 ALA A C 1
ATOM 836 O O . ALA A 1 104 ? -15.170 1.269 24.446 1.00 66.25 104 ALA A O 1
ATOM 837 N N . LEU A 1 105 ? -16.363 -0.640 24.315 1.00 71.44 105 LEU A N 1
ATOM 838 C CA . LEU A 1 105 ? -17.394 -0.294 25.285 1.00 71.44 105 LEU A CA 1
ATOM 839 C C . LEU A 1 105 ? -16.791 -0.001 26.655 1.00 71.44 105 LEU A C 1
ATOM 841 O O . LEU A 1 105 ? -17.117 1.014 27.265 1.00 71.44 105 LEU A O 1
ATOM 845 N N . HIS A 1 106 ? -15.895 -0.863 27.136 1.00 72.19 106 HIS A N 1
ATOM 846 C CA . HIS A 1 106 ? -15.240 -0.678 28.426 1.00 72.19 106 HIS A CA 1
ATOM 847 C C . HIS A 1 106 ? -14.389 0.599 28.451 1.00 72.19 106 HIS A C 1
ATOM 849 O O . HIS A 1 106 ? -14.521 1.409 29.367 1.00 72.19 106 HIS A O 1
ATOM 855 N N . THR A 1 107 ? -13.567 0.818 27.424 1.00 72.06 107 THR A N 1
ATOM 856 C CA . THR A 1 107 ? -12.697 1.999 27.309 1.00 72.06 107 THR A CA 1
ATOM 857 C C . THR A 1 107 ? -13.511 3.284 27.177 1.00 72.06 107 THR A C 1
ATOM 859 O O . THR A 1 107 ? -13.221 4.270 27.853 1.00 72.06 107 THR A O 1
ATOM 862 N N . PHE A 1 108 ? -14.579 3.263 26.375 1.00 74.00 108 PHE A N 1
ATOM 863 C CA . PHE A 1 108 ? -15.488 4.394 26.217 1.00 74.00 108 PHE A CA 1
ATOM 864 C C . PHE A 1 108 ? -16.206 4.721 27.530 1.00 74.00 108 PHE A C 1
ATOM 866 O O . PHE A 1 108 ? -16.164 5.864 27.977 1.00 74.00 108 PHE A O 1
ATOM 873 N N . LEU A 1 109 ? -16.791 3.724 28.206 1.00 73.25 109 LEU A N 1
ATOM 874 C CA . LEU A 1 109 ? -17.475 3.911 29.491 1.00 73.25 109 LEU A CA 1
ATOM 875 C C . LEU A 1 109 ? -16.534 4.446 30.578 1.00 73.25 109 LEU A C 1
ATOM 877 O O . LEU A 1 109 ? -16.949 5.299 31.358 1.00 73.25 109 LEU A O 1
ATOM 881 N N . MET A 1 110 ? -15.277 3.992 30.613 1.00 74.75 110 MET A N 1
ATOM 882 C CA . MET A 1 110 ? -14.255 4.498 31.539 1.00 74.75 110 MET A CA 1
ATOM 883 C C . MET A 1 110 ? -13.881 5.964 31.274 1.00 74.75 110 MET A C 1
ATOM 885 O O . MET A 1 110 ? -13.490 6.667 32.205 1.00 74.75 110 MET A O 1
ATOM 889 N N . GLY A 1 111 ? -14.011 6.429 30.027 1.00 74.50 111 GLY A N 1
ATOM 890 C CA . GLY A 1 111 ? -13.720 7.804 29.615 1.00 74.50 111 GLY A CA 1
ATOM 891 C C . GLY A 1 111 ? -14.869 8.805 29.794 1.00 74.50 111 GLY A C 1
ATOM 892 O O . GLY A 1 111 ? -14.641 10.004 29.646 1.00 74.50 111 GLY A O 1
ATOM 893 N N . LEU A 1 112 ? -16.093 8.357 30.105 1.00 75.50 112 LEU A N 1
ATOM 894 C CA . LEU A 1 112 ? -17.255 9.241 30.289 1.00 75.50 112 LEU A CA 1
ATOM 895 C C . LEU A 1 112 ? -17.204 10.009 31.619 1.00 75.50 112 LEU A C 1
ATOM 897 O O . LEU A 1 112 ? -16.581 9.572 32.580 1.00 75.50 112 LEU A O 1
ATOM 901 N N . GLU A 1 113 ? -17.914 11.132 31.721 1.00 74.44 113 GLU A N 1
ATOM 902 C CA . GLU A 1 113 ? -18.038 11.869 32.986 1.00 74.44 113 GLU A CA 1
ATOM 903 C C . GLU A 1 113 ? -18.748 11.014 34.065 1.00 74.44 113 GLU A C 1
ATOM 905 O O . GLU A 1 113 ? -19.709 10.309 33.735 1.00 74.44 113 GLU A O 1
ATOM 910 N N . PRO A 1 114 ? -18.357 11.069 35.360 1.00 75.38 114 PRO A N 1
ATOM 911 C CA . PRO A 1 114 ? -18.924 10.208 36.408 1.00 75.38 114 PRO A CA 1
ATOM 912 C C . PRO A 1 114 ? -20.458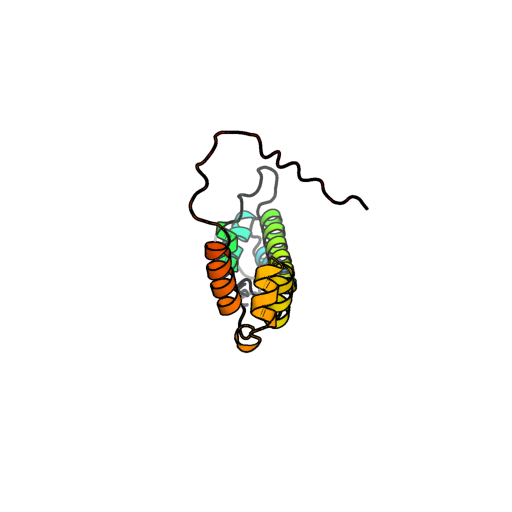 10.232 36.511 1.00 75.38 114 PRO A C 1
ATOM 914 O O . PRO A 1 114 ? -21.077 9.218 36.843 1.00 75.38 114 PRO A O 1
ATOM 917 N N . ALA A 1 115 ? -21.092 11.366 36.191 1.00 72.94 115 ALA A N 1
ATOM 918 C CA . ALA A 1 115 ? -22.549 11.496 36.154 1.00 72.94 115 ALA A CA 1
ATOM 919 C C . ALA A 1 115 ? -23.191 10.629 35.052 1.00 72.94 115 ALA A C 1
ATOM 921 O O . ALA A 1 115 ? -24.209 9.971 35.283 1.00 72.94 115 ALA A O 1
ATOM 922 N N . ILE A 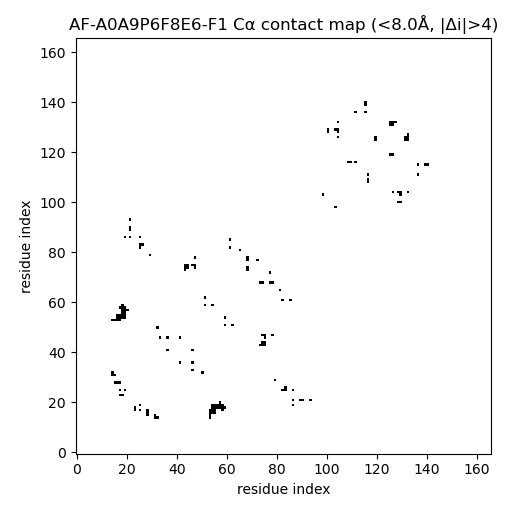1 116 ? -22.557 10.570 33.879 1.00 74.62 116 ILE A N 1
ATOM 923 C CA . ILE A 1 116 ? -22.984 9.772 32.726 1.00 74.62 116 ILE A CA 1
ATOM 924 C C . ILE A 1 116 ? -22.634 8.292 32.959 1.00 74.62 116 ILE A C 1
ATOM 926 O O . ILE A 1 116 ? -23.463 7.411 32.720 1.00 74.62 116 ILE A O 1
ATOM 930 N N . GLN A 1 117 ? -21.468 7.996 33.546 1.00 75.00 117 GLN A N 1
ATOM 931 C CA . GLN A 1 117 ? -21.099 6.634 33.960 1.00 75.00 117 GLN A CA 1
ATOM 932 C C . GLN A 1 117 ? -22.124 6.024 34.931 1.00 75.00 117 GLN A C 1
ATOM 934 O O . GLN A 1 117 ? -22.504 4.852 34.807 1.00 75.00 117 GLN A O 1
ATOM 939 N N . ALA A 1 118 ? -22.621 6.816 35.889 1.00 77.31 118 ALA A N 1
ATOM 940 C CA . ALA A 1 118 ? -23.637 6.377 36.843 1.00 77.31 118 ALA A CA 1
ATOM 941 C C . ALA A 1 118 ? -24.960 6.000 36.153 1.00 77.31 118 ALA A C 1
ATOM 943 O O . ALA A 1 118 ? -25.635 5.063 36.588 1.00 77.31 118 ALA A O 1
ATOM 944 N N . HIS A 1 119 ? -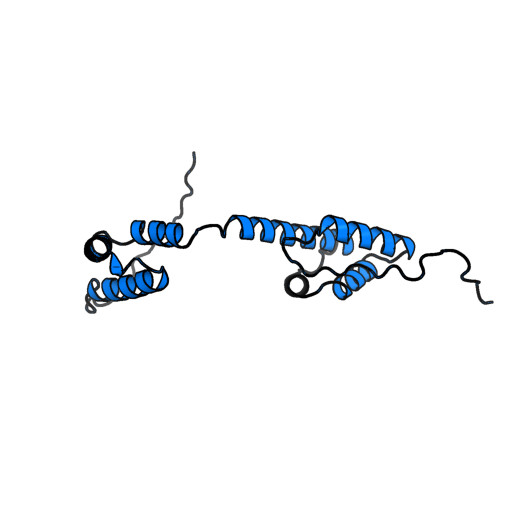25.311 6.672 35.052 1.00 75.75 119 HIS A N 1
ATOM 945 C CA . HIS A 1 119 ? -26.495 6.357 34.252 1.00 75.75 119 HIS A CA 1
ATOM 946 C C . HIS A 1 119 ? -26.391 4.976 33.592 1.00 75.75 119 HIS A C 1
ATOM 948 O O . HIS A 1 119 ? -27.306 4.158 33.711 1.00 75.75 119 HIS A O 1
ATOM 954 N N . PHE A 1 120 ? -25.245 4.668 32.982 1.00 75.25 120 PHE A N 1
ATOM 955 C CA . PHE A 1 120 ? -24.990 3.347 32.399 1.00 75.25 120 PHE A CA 1
ATOM 956 C C . PHE A 1 120 ? -24.793 2.259 33.456 1.00 75.25 120 PHE A C 1
ATOM 958 O O . PHE A 1 120 ? -24.998 1.084 33.175 1.00 75.25 120 PHE A O 1
ATOM 965 N N . THR A 1 121 ? -24.387 2.610 34.678 1.00 77.50 121 THR A N 1
ATOM 966 C CA . THR A 1 121 ? -24.289 1.670 35.814 1.00 77.50 121 THR A CA 1
ATOM 967 C C . THR A 1 121 ? -25.658 1.272 36.351 1.00 77.50 121 THR A C 1
ATOM 969 O O . THR A 1 121 ? -25.848 0.134 36.769 1.00 77.50 121 THR A O 1
ATOM 972 N N . ARG A 1 122 ? -26.638 2.177 36.281 1.00 78.88 122 ARG A N 1
ATOM 973 C CA . ARG A 1 122 ? -28.030 1.906 36.667 1.00 78.88 122 ARG A CA 1
ATOM 974 C C . ARG A 1 122 ? -28.832 1.191 35.575 1.00 78.88 122 ARG A C 1
ATOM 976 O O . ARG A 1 122 ? -29.805 0.523 35.901 1.00 78.88 122 ARG A O 1
ATOM 983 N N . ASN A 1 123 ? -28.410 1.295 34.313 1.00 77.12 123 ASN A N 1
ATOM 984 C CA . ASN A 1 123 ? -29.106 0.732 33.153 1.00 77.12 123 ASN A CA 1
ATOM 985 C C . ASN A 1 123 ? -28.178 -0.180 32.323 1.00 77.12 123 ASN A C 1
ATOM 987 O O . ASN A 1 123 ? -27.673 0.237 31.278 1.00 77.12 123 ASN A O 1
ATOM 991 N N . PRO A 1 124 ? -27.940 -1.431 32.761 1.00 74.00 124 PRO A N 1
ATOM 992 C CA . PRO A 1 124 ? -27.016 -2.348 32.087 1.00 74.00 124 PRO A CA 1
ATOM 993 C C . PRO A 1 124 ? -27.497 -2.790 30.696 1.00 74.00 124 PRO A C 1
ATOM 995 O O . PRO A 1 124 ? -26.684 -3.185 29.868 1.00 74.00 124 PRO A O 1
ATOM 998 N N . THR A 1 125 ? -28.797 -2.682 30.408 1.00 75.88 125 THR A N 1
ATOM 999 C CA . THR A 1 125 ? -29.386 -2.986 29.093 1.00 75.88 125 THR A CA 1
ATOM 1000 C C . THR A 1 125 ? -28.937 -2.030 27.989 1.00 75.88 125 THR A C 1
ATOM 1002 O O . THR A 1 125 ? -29.059 -2.372 26.821 1.00 75.88 125 THR A O 1
ATOM 1005 N N . LEU A 1 126 ? -28.399 -0.857 28.340 1.00 68.38 126 LEU A N 1
ATOM 1006 C CA . LEU A 1 126 ? -27.903 0.138 27.384 1.00 68.38 126 LEU A CA 1
ATOM 1007 C C . LEU A 1 126 ? -26.436 -0.090 26.987 1.00 68.38 126 LEU A C 1
ATOM 1009 O O . LEU A 1 126 ? -25.915 0.673 26.186 1.00 68.38 126 LEU A O 1
ATOM 1013 N N . ARG A 1 127 ? -25.764 -1.109 27.546 1.00 69.38 127 ARG A N 1
ATOM 1014 C CA . ARG A 1 127 ? -24.346 -1.441 27.295 1.00 69.38 127 ARG A CA 1
ATOM 1015 C C . ARG A 1 127 ? -24.155 -2.535 26.233 1.00 69.38 127 ARG A C 1
ATOM 1017 O O . ARG A 1 127 ? -23.158 -3.248 26.280 1.00 69.38 127 ARG A O 1
ATOM 1024 N N . GLN A 1 128 ? -25.145 -2.747 25.367 1.00 70.31 128 GLN A N 1
ATOM 1025 C CA . GLN A 1 128 ? -25.144 -3.873 24.425 1.00 70.31 128 GLN A CA 1
ATOM 1026 C C . GLN A 1 128 ? -24.240 -3.639 23.219 1.00 70.31 128 GLN A C 1
ATOM 1028 O O . GLN A 1 128 ? -23.570 -4.570 22.789 1.00 70.31 128 GLN A O 1
ATOM 1033 N N . ASP A 1 129 ? -24.203 -2.410 22.717 1.00 71.38 129 ASP A N 1
ATOM 1034 C CA . ASP A 1 129 ? -23.420 -2.031 21.551 1.00 71.38 129 ASP A CA 1
ATOM 1035 C C . ASP A 1 129 ? -22.831 -0.630 21.739 1.00 71.38 129 ASP A C 1
ATOM 1037 O O . ASP A 1 129 ? -23.393 0.226 22.437 1.00 71.38 129 ASP A O 1
ATOM 1041 N N . LEU A 1 130 ? -21.667 -0.402 21.134 1.00 66.56 130 LEU A N 1
ATOM 1042 C CA . LEU A 1 130 ? -20.920 0.845 21.303 1.00 66.56 130 LEU A CA 1
ATOM 1043 C C . LEU A 1 130 ? -21.698 2.060 20.782 1.00 66.56 130 LEU A C 1
ATOM 1045 O O . LEU A 1 130 ? -21.644 3.136 21.376 1.00 66.56 130 LEU A O 1
ATOM 1049 N N . ASN A 1 131 ? -22.461 1.884 19.705 1.00 70.69 131 ASN A N 1
ATOM 1050 C CA . ASN A 1 131 ? -23.194 2.960 19.045 1.00 70.69 131 ASN A CA 1
ATOM 1051 C C . ASN A 1 131 ? -24.333 3.494 19.932 1.00 70.69 131 ASN A C 1
ATOM 1053 O O . ASN A 1 131 ? -24.457 4.704 20.123 1.00 70.69 131 ASN A O 1
ATOM 1057 N N . THR A 1 132 ? -25.099 2.609 20.572 1.00 75.44 132 THR A N 1
ATOM 1058 C CA . THR A 1 132 ? -26.143 2.970 21.540 1.00 75.44 132 THR A CA 1
ATOM 1059 C C . THR A 1 132 ? -25.559 3.712 22.739 1.00 75.44 132 THR A C 1
ATOM 1061 O O . THR A 1 132 ? -26.116 4.724 23.169 1.00 75.44 132 THR A O 1
ATOM 1064 N N . VAL A 1 133 ? -24.413 3.267 23.267 1.00 74.81 133 VAL A N 1
ATOM 1065 C CA . VAL A 1 133 ? -23.748 3.955 24.388 1.00 74.81 133 VAL A CA 1
ATOM 1066 C C . VAL A 1 133 ? -23.279 5.351 23.977 1.00 74.81 133 VAL A C 1
ATOM 1068 O O . VAL A 1 133 ? -23.478 6.297 24.738 1.00 74.81 133 VAL A O 1
ATOM 1071 N N . MET A 1 134 ? -22.721 5.510 22.774 1.00 74.94 134 MET A N 1
ATOM 1072 C CA . MET A 1 134 ? -22.296 6.812 22.249 1.00 74.94 134 MET A CA 1
ATOM 1073 C C . MET A 1 134 ? -23.474 7.779 22.074 1.00 74.94 134 MET A C 1
ATOM 1075 O O . MET A 1 134 ? -23.404 8.907 22.558 1.00 74.94 134 MET A O 1
ATOM 1079 N N . GLN A 1 135 ? -24.577 7.334 21.465 1.00 76.69 135 GLN A N 1
ATOM 1080 C CA . GLN A 1 135 ? -25.772 8.166 21.259 1.00 76.69 135 GLN A CA 1
ATOM 1081 C C . GLN A 1 135 ? -26.417 8.592 22.581 1.00 76.69 135 GLN A C 1
ATOM 1083 O O . GLN A 1 135 ? -26.808 9.748 22.759 1.00 76.69 135 GLN A O 1
ATOM 1088 N N . VAL A 1 136 ? -26.509 7.671 23.544 1.00 77.06 136 VAL A N 1
ATOM 1089 C CA . VAL A 1 136 ? -27.066 7.976 24.866 1.00 77.06 136 VAL A CA 1
ATOM 1090 C C . VAL A 1 136 ? -26.135 8.919 25.631 1.00 77.06 136 VAL A C 1
ATOM 1092 O O . VAL A 1 136 ? -26.620 9.876 26.231 1.00 77.06 136 VAL A O 1
ATOM 1095 N N . ALA A 1 137 ? -24.817 8.715 25.576 1.00 75.06 137 ALA A N 1
ATOM 1096 C CA . ALA A 1 137 ? -23.848 9.609 26.209 1.00 75.06 137 ALA A CA 1
ATOM 1097 C C . ALA A 1 137 ? -23.905 11.032 25.629 1.00 75.06 137 ALA A C 1
ATOM 1099 O O . ALA A 1 137 ? -23.935 11.990 26.396 1.00 75.06 137 ALA A O 1
ATOM 1100 N N . GLU A 1 138 ? -24.003 11.176 24.306 1.00 77.19 138 GLU A N 1
ATOM 1101 C CA . GLU A 1 138 ? -24.163 12.471 23.632 1.00 77.19 138 GLU A CA 1
ATOM 1102 C C . GLU A 1 138 ? -25.477 13.161 24.026 1.00 77.19 138 GLU A C 1
ATOM 1104 O O . GLU A 1 138 ? -25.505 14.357 24.326 1.00 77.19 138 GLU A O 1
ATOM 1109 N N . SER A 1 139 ? -26.576 12.404 24.095 1.00 76.00 139 SER A N 1
ATOM 1110 C CA . SER A 1 139 ? -27.865 12.939 24.544 1.00 76.00 139 SER A CA 1
ATOM 1111 C C . SER A 1 139 ? -27.834 13.410 26.002 1.00 76.00 139 SER A C 1
ATOM 1113 O O . SER A 1 139 ? -28.492 14.389 26.341 1.00 76.00 139 SER A O 1
ATOM 1115 N N . LEU A 1 140 ? -27.046 12.747 26.855 1.00 71.12 140 LEU A N 1
ATOM 1116 C CA . LEU A 1 140 ? -26.888 13.103 28.262 1.00 71.12 140 LEU A CA 1
ATOM 1117 C C . LEU A 1 140 ? -25.958 14.308 28.440 1.00 71.12 140 LEU A C 1
ATOM 1119 O O . LEU A 1 140 ? -26.305 15.193 29.217 1.00 71.12 140 LEU A O 1
ATOM 1123 N N . ASP A 1 141 ? -24.850 14.404 27.691 1.00 67.12 141 ASP A N 1
ATOM 1124 C CA . ASP A 1 141 ? -23.937 15.564 27.735 1.00 67.12 141 ASP A CA 1
ATOM 1125 C C . ASP A 1 141 ? -24.646 16.866 27.318 1.00 67.12 141 ASP A C 1
ATOM 1127 O O . ASP A 1 141 ? -24.492 17.905 27.964 1.00 67.12 141 ASP A O 1
ATOM 1131 N N . ASN A 1 142 ? -25.518 16.788 26.306 1.00 58.88 142 ASN A N 1
ATOM 1132 C CA . ASN A 1 142 ? -26.362 17.904 25.865 1.00 58.88 142 ASN A CA 1
ATOM 1133 C C . ASN A 1 142 ? -27.397 18.353 26.915 1.00 58.88 142 ASN A C 1
ATOM 1135 O O . ASN A 1 142 ? -27.886 19.479 26.847 1.00 58.88 142 ASN A O 1
ATOM 1139 N N . VAL A 1 143 ? -27.732 17.504 27.893 1.00 53.53 143 VAL A N 1
ATOM 1140 C CA . VAL A 1 143 ? -28.623 17.852 29.015 1.00 53.53 143 VAL A CA 1
ATOM 1141 C C . VAL A 1 143 ? -27.832 18.448 30.187 1.00 53.53 143 VAL A C 1
ATOM 1143 O O . VAL A 1 143 ? -28.356 19.311 30.895 1.00 53.53 143 VAL A O 1
ATOM 1146 N N . THR A 1 144 ? -26.571 18.047 30.388 1.00 47.56 144 THR A N 1
ATOM 1147 C CA . THR A 1 144 ? -25.701 18.580 31.456 1.00 47.56 144 THR A CA 1
ATOM 1148 C C . THR A 1 144 ? -25.071 19.935 31.141 1.00 47.56 144 THR A C 1
ATOM 1150 O O . THR A 1 144 ? -24.731 20.662 32.074 1.00 47.56 144 THR A O 1
ATOM 1153 N N . LYS A 1 145 ? -24.947 20.326 29.867 1.00 44.72 145 LYS A N 1
ATOM 1154 C CA . LYS A 1 145 ? -24.590 21.703 29.485 1.00 44.72 145 LYS A CA 1
ATOM 1155 C C . LYS A 1 145 ? -25.863 22.534 29.299 1.00 44.72 145 LYS A C 1
ATOM 1157 O O . LYS A 1 145 ? -26.492 22.441 28.247 1.00 44.72 145 LYS A O 1
ATOM 1162 N N . PRO A 1 146 ? -26.275 23.375 30.269 1.00 38.66 146 PRO A N 1
ATOM 1163 C CA . PRO A 1 146 ? -27.384 24.285 30.032 1.00 38.66 146 PRO A CA 1
ATOM 1164 C C . PRO A 1 146 ? -27.022 25.239 28.888 1.00 38.66 146 PRO A C 1
ATOM 1166 O O . PRO A 1 146 ? -25.993 25.914 28.928 1.00 38.66 146 PRO A O 1
ATOM 1169 N N . ALA A 1 147 ? -27.902 25.306 27.889 1.00 44.06 147 ALA A N 1
ATOM 1170 C CA . ALA A 1 147 ? -27.830 26.137 26.687 1.00 44.06 147 ALA A CA 1
ATOM 1171 C C . ALA A 1 147 ? -27.920 27.658 26.956 1.00 44.06 147 ALA A C 1
ATOM 1173 O O . ALA A 1 147 ? -28.587 28.383 26.222 1.00 44.06 147 ALA A O 1
ATOM 1174 N N . ASN A 1 148 ? -27.303 28.166 28.027 1.00 43.75 148 ASN A N 1
ATOM 1175 C CA . ASN A 1 148 ? -27.369 29.582 28.374 1.00 43.75 148 ASN A CA 1
ATOM 1176 C C . ASN A 1 148 ? -26.161 30.058 29.201 1.00 43.75 148 ASN A C 1
ATOM 1178 O O . ASN A 1 148 ? -26.307 30.526 30.330 1.00 43.75 148 ASN A O 1
ATOM 1182 N N . VAL A 1 149 ? -24.956 29.967 28.634 1.00 42.59 149 VAL A N 1
ATOM 1183 C CA . VAL A 1 149 ? -23.827 30.805 29.067 1.00 42.59 149 VAL A CA 1
ATOM 1184 C C . VAL A 1 149 ? -23.426 31.671 27.870 1.00 42.59 149 VAL A C 1
ATOM 1186 O O . VAL A 1 149 ? -22.983 31.117 26.865 1.00 42.59 149 VAL A O 1
ATOM 1189 N N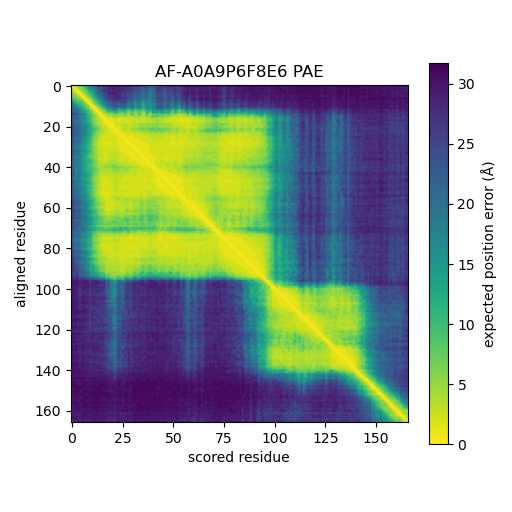 . PRO A 1 150 ? -23.632 33.000 27.919 1.00 38.91 150 PRO A N 1
ATOM 1190 C CA . PRO A 1 150 ? -23.238 33.882 26.833 1.00 38.91 150 PRO A CA 1
ATOM 1191 C C . PRO A 1 150 ? -21.718 33.844 26.667 1.00 38.91 150 PRO A C 1
ATOM 1193 O O . PRO A 1 150 ? -20.966 33.986 27.631 1.00 38.91 150 PRO A O 1
ATOM 1196 N N . GLU A 1 151 ? -21.303 33.637 25.423 1.00 47.19 151 GLU A N 1
ATOM 1197 C CA . GLU A 1 151 ? -19.928 33.650 24.942 1.00 47.19 151 GLU A CA 1
ATOM 1198 C C . GLU A 1 151 ? -19.228 34.946 25.390 1.00 47.19 151 GLU A C 1
ATOM 1200 O O . GLU A 1 151 ? -19.498 36.035 24.880 1.00 47.19 151 GLU A O 1
ATOM 1205 N N . ALA A 1 152 ? -18.361 34.841 26.400 1.00 35.50 152 ALA A N 1
ATOM 1206 C CA . ALA A 1 152 ? -17.455 35.916 26.778 1.00 35.50 152 ALA A CA 1
ATOM 1207 C C . ALA A 1 152 ? -16.180 35.810 25.918 1.00 35.50 152 ALA A C 1
ATOM 1209 O O . ALA A 1 152 ? -15.629 34.715 25.777 1.00 35.50 152 ALA A O 1
ATOM 1210 N N . PRO A 1 153 ? -15.702 36.918 25.328 1.00 44.72 153 PRO A N 1
ATOM 1211 C CA . PRO A 1 153 ? -14.649 36.891 24.326 1.00 44.72 153 PRO A CA 1
ATOM 1212 C C . PRO A 1 153 ? -13.267 36.704 24.963 1.00 44.72 153 PRO A C 1
ATOM 1214 O O . PRO A 1 153 ? -12.937 37.377 25.935 1.00 44.72 153 PRO A O 1
ATOM 1217 N N . ASN A 1 154 ? -12.446 35.866 24.321 1.00 45.62 154 ASN A N 1
ATOM 1218 C CA . ASN A 1 154 ? -10.982 35.798 24.423 1.00 45.62 154 ASN A CA 1
ATOM 1219 C C . ASN A 1 154 ? -10.376 35.661 25.828 1.00 45.62 154 ASN A C 1
ATOM 1221 O O . ASN A 1 154 ? -10.147 36.682 26.462 1.00 45.62 154 ASN A O 1
ATOM 1225 N N . GLN A 1 155 ? -9.911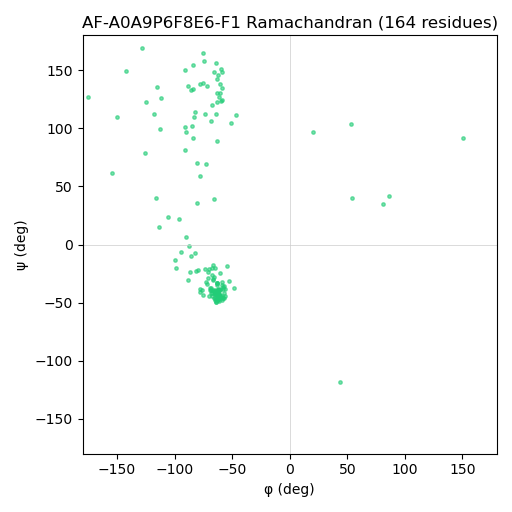 34.454 26.194 1.00 40.78 155 GLN A N 1
ATOM 1226 C CA . GLN A 1 155 ? -8.565 34.249 26.768 1.00 40.78 155 GLN A CA 1
ATOM 1227 C C . GLN A 1 155 ? -8.013 32.850 26.409 1.00 40.78 155 GLN A C 1
ATOM 1229 O O . GLN A 1 155 ? -8.513 31.826 26.859 1.00 40.78 155 GLN A O 1
ATOM 1234 N N . GLU A 1 156 ? -6.999 32.859 25.539 1.00 46.44 156 GLU A N 1
ATOM 1235 C CA . GLU A 1 156 ? -5.897 31.898 25.358 1.00 46.44 156 GLU A CA 1
ATOM 1236 C C . GLU A 1 156 ? -6.058 30.463 25.905 1.00 46.44 156 GLU A C 1
ATOM 1238 O O . GLU A 1 156 ? -5.673 30.159 27.034 1.00 46.44 156 GLU A O 1
ATOM 1243 N N . ILE A 1 157 ? -6.455 29.518 25.043 1.00 43.03 157 ILE A N 1
ATOM 1244 C CA . ILE A 1 157 ? -6.157 28.095 25.269 1.00 43.03 157 ILE A CA 1
ATOM 1245 C C . ILE A 1 157 ? -4.744 27.828 24.745 1.00 43.03 157 ILE A C 1
ATOM 1247 O O . ILE A 1 157 ? -4.515 27.527 23.574 1.00 43.03 157 ILE A O 1
ATOM 1251 N N . SER A 1 158 ? -3.782 27.968 25.653 1.00 43.25 158 SER A N 1
ATOM 1252 C CA . SER A 1 158 ? -2.409 27.496 25.504 1.00 43.25 158 SER A CA 1
ATOM 1253 C C . SER A 1 158 ? -2.407 25.966 25.384 1.00 43.25 158 SER A C 1
ATOM 1255 O O . SER A 1 158 ? -2.326 25.246 26.378 1.00 43.25 158 SER A O 1
ATOM 1257 N N . LEU A 1 159 ? -2.520 25.446 24.158 1.00 42.88 159 LEU A N 1
ATOM 1258 C CA . LEU A 1 159 ? -2.310 24.028 23.839 1.00 42.88 159 LEU A CA 1
ATOM 1259 C C . LEU A 1 159 ? -0.811 23.700 23.900 1.00 42.88 159 LEU A C 1
ATOM 1261 O O . LEU A 1 159 ? -0.157 23.446 22.890 1.00 42.88 159 LEU A O 1
ATOM 1265 N N . ARG A 1 160 ? -0.243 23.721 25.107 1.00 40.91 160 ARG A N 1
ATOM 1266 C CA . ARG A 1 160 ? 1.114 23.240 25.368 1.00 40.91 160 ARG A CA 1
ATOM 1267 C C . ARG A 1 160 ? 1.044 21.760 25.738 1.00 40.91 160 ARG A C 1
ATOM 1269 O O . ARG A 1 160 ? 1.070 21.402 26.911 1.00 40.91 160 ARG A O 1
ATOM 1276 N N . TRP A 1 161 ? 0.949 20.899 24.728 1.00 40.66 161 TRP A N 1
ATOM 1277 C CA . TRP A 1 161 ? 1.203 19.469 24.895 1.00 40.66 161 TRP A CA 1
ATOM 1278 C C . TRP A 1 161 ? 2.640 19.275 25.402 1.00 40.66 161 TRP A C 1
ATOM 1280 O O . TRP A 1 161 ? 3.590 19.754 24.781 1.00 40.66 161 TRP A O 1
ATOM 1290 N N . LYS A 1 162 ? 2.805 18.598 26.542 1.00 47.97 162 LYS A N 1
ATOM 1291 C CA . LYS A 1 162 ? 4.089 18.040 26.982 1.00 47.97 162 LYS A CA 1
ATOM 1292 C C . LYS A 1 162 ? 3.984 16.512 26.919 1.00 47.97 162 LYS A C 1
ATOM 1294 O O . LYS A 1 162 ? 3.044 15.982 27.511 1.00 47.97 162 LYS A O 1
ATOM 1299 N N . PRO A 1 163 ? 4.892 15.808 26.224 1.00 38.41 163 PRO A N 1
ATOM 1300 C CA . PRO A 1 163 ? 4.958 14.352 26.295 1.00 38.41 163 PRO A CA 1
ATOM 1301 C C . PRO A 1 163 ? 5.367 13.906 27.708 1.00 38.41 163 PRO A C 1
ATOM 1303 O O . PRO A 1 163 ? 6.117 14.618 28.379 1.00 38.41 163 PRO A O 1
ATOM 1306 N N . LEU A 1 164 ? 4.888 12.736 28.148 1.00 39.00 164 LEU A N 1
ATOM 1307 C CA . LEU A 1 164 ? 5.439 12.053 2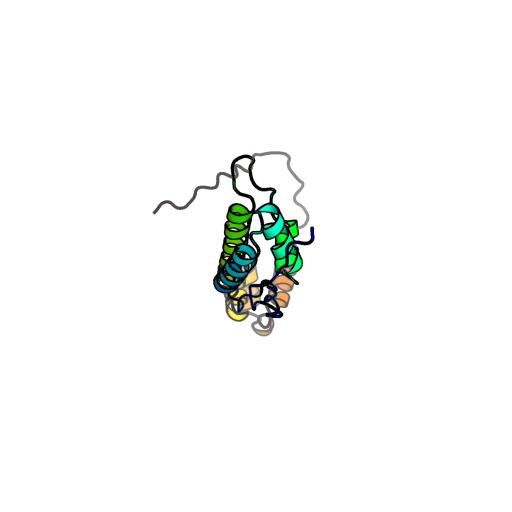9.321 1.00 39.00 164 LEU A CA 1
ATOM 1308 C C . LEU A 1 164 ? 6.891 11.664 29.019 1.00 39.00 164 LEU A C 1
ATOM 1310 O O . LEU A 1 164 ? 7.136 10.809 28.170 1.00 39.00 164 LEU A O 1
ATOM 1314 N N . GLU A 1 165 ? 7.839 12.286 29.714 1.00 47.84 165 GLU A N 1
ATOM 1315 C CA . GLU A 1 165 ? 9.196 11.758 29.822 1.00 47.84 165 GLU A CA 1
ATOM 1316 C C . GLU A 1 165 ? 9.228 10.727 30.957 1.00 47.84 165 GLU A C 1
ATOM 1318 O O . GLU A 1 165 ? 8.642 10.944 32.022 1.00 47.84 165 GLU A O 1
ATOM 1323 N N . SER A 1 166 ? 9.850 9.583 30.660 1.00 50.72 166 SER A N 1
ATOM 1324 C CA . SER A 1 166 ? 10.111 8.484 31.591 1.00 50.72 166 SER A CA 1
ATOM 1325 C C . SER A 1 166 ? 11.212 8.815 32.593 1.00 50.72 166 SER A C 1
ATOM 1327 O O . SER A 1 166 ? 12.055 9.688 32.295 1.00 50.72 166 SER A O 1
#

Radius of gyration: 27.44 Å; Cα contacts (8 Å, |Δi|>4): 88; chains: 1; bounding box: 49×57×78 Å

Mean predicted aligned error: 17.53 Å

Secondary structure (DSSP, 8-state):
----------TT-PPPPB---TTS-HHHHHHHHHHHHHHTT--HHHHHHHHHHHB-HHHHHHHHHPPPPPTTS-HHHHHHHHHHHHHHHHHHHHHH----HHHHHHHHHHHS-HHHHHHHHH-GGG-S-HHHHHHHHHHHHHHHS-S-------------------

pLDDT: mean 72.32, std 17.56, range [33.78, 93.38]

Foldseek 3Di:
DDPDPDDDDPPDPPQAAAALDLPDDLVVSLVSLCVVCVVVVHALVRSVVVNCVRYHHPRVVLVVVQDQDPPPDRRNVSVSVSSVVVSVVVNVVVVVPPCDQLNLLVVVLVPADVVLVVVCVVPVVQSPGPVSSVVSSVVVVVVVDPPDDPDDDDDDPPPPDDDDDD